Protein AF-A0A4S2DES3-F1 (afdb_monomer_lite)

Organism: NCBI:txid84031

Foldseek 3Di:
DALVVLVVLLVVLVVLLVVLVVLLVVLVVVLVVLVVVLVVLVVVLVVLVVVLVVLVVVLVVLVVVPPPDPVSVVVSVVSCCVSVHPVSVVVSVVSVVVSVVSVVVSVVSVVVSVVSVVSSVVSVVSSVVSVVVSVVNVD

pLDDT: mean 94.57, std 7.26, range [54.56, 98.75]

Radius of gyration: 30.29 Å; chains: 1; bounding box: 64×18×89 Å

Secondary structure (DSSP, 8-state):
--HHHHHHHHHHHHHHHHHHHHHHHHHHHHHHHHHHHHHHHHHHHHHHHHHHHHHHHHHHHHHHTT---HHHHHHHHHHHHHHHSHHHHHHHHHHHHHHHHHHHHHHHHHHHHHHHHHHHHHHHHHHHHHHHHHHHH--

Structure (mmCIF, N/CA/C/O backbone):
data_AF-A0A4S2DES3-F1
#
_entry.id   AF-A0A4S2DES3-F1
#
loop_
_atom_site.group_PDB
_atom_site.id
_atom_site.type_symbol
_atom_site.label_atom_id
_atom_site.label_alt_id
_atom_site.label_comp_id
_atom_site.label_asym_id
_atom_site.label_entity_id
_atom_site.label_seq_id
_atom_site.pdbx_PDB_ins_code
_atom_site.Cartn_x
_atom_site.Cartn_y
_atom_site.Cartn_z
_atom_site.occupancy
_atom_site.B_iso_or_equiv
_atom_site.auth_seq_id
_atom_site.auth_comp_id
_atom_site.auth_asym_id
_atom_site.auth_atom_id
_atom_site.pdbx_PDB_model_num
ATOM 1 N N . MET A 1 1 ? 28.820 5.585 -38.420 1.00 79.56 1 MET A N 1
ATOM 2 C CA . MET A 1 1 ? 28.583 4.795 -37.200 1.00 79.56 1 MET A CA 1
ATOM 3 C C . MET A 1 1 ? 28.914 3.355 -37.527 1.00 79.56 1 MET A C 1
ATOM 5 O O . MET A 1 1 ? 28.422 2.859 -38.530 1.00 79.56 1 MET A O 1
ATOM 9 N N . THR A 1 2 ? 29.802 2.736 -36.764 1.00 90.94 2 THR A N 1
ATOM 10 C CA . THR A 1 2 ? 30.348 1.399 -37.026 1.00 90.94 2 THR A CA 1
ATOM 11 C C . THR A 1 2 ? 29.481 0.309 -36.393 1.00 90.94 2 THR A C 1
ATOM 13 O O . THR A 1 2 ? 28.777 0.561 -35.411 1.00 90.94 2 THR A O 1
ATOM 16 N N . SER A 1 3 ? 29.577 -0.933 -36.879 1.00 92.00 3 SER A N 1
ATOM 17 C CA . SER A 1 3 ? 28.911 -2.083 -36.246 1.00 92.00 3 SER A CA 1
ATOM 18 C C . SER A 1 3 ? 29.305 -2.252 -34.773 1.00 92.00 3 SER A C 1
ATOM 20 O O . SER A 1 3 ? 28.485 -2.672 -33.957 1.00 92.00 3 SER A O 1
ATOM 22 N N . ALA A 1 4 ? 30.533 -1.874 -34.396 1.00 94.06 4 ALA A N 1
ATOM 23 C CA . ALA A 1 4 ? 30.980 -1.873 -33.003 1.00 94.06 4 ALA A CA 1
ATOM 24 C C . ALA A 1 4 ? 30.201 -0.855 -32.148 1.00 94.06 4 ALA A C 1
ATOM 26 O O . ALA A 1 4 ? 29.668 -1.219 -31.101 1.00 94.06 4 ALA A O 1
ATOM 27 N N . GLU A 1 5 ? 30.054 0.387 -32.621 1.00 94.12 5 GLU A N 1
ATOM 28 C CA . GLU A 1 5 ? 29.271 1.427 -31.933 1.00 94.12 5 GLU A CA 1
ATOM 29 C C . GLU A 1 5 ? 27.789 1.039 -31.797 1.00 94.12 5 GLU A C 1
ATOM 31 O O . GLU A 1 5 ? 27.161 1.308 -30.770 1.00 94.12 5 GLU A O 1
ATOM 36 N N . ILE A 1 6 ? 27.216 0.371 -32.806 1.00 95.62 6 ILE A N 1
ATOM 37 C CA . ILE A 1 6 ? 25.828 -0.112 -32.759 1.00 95.62 6 ILE A CA 1
ATOM 38 C C . ILE A 1 6 ? 25.673 -1.224 -31.710 1.00 95.62 6 ILE A C 1
ATOM 40 O O . ILE A 1 6 ? 24.732 -1.187 -30.913 1.00 95.62 6 ILE A O 1
ATOM 44 N N . ARG A 1 7 ? 26.600 -2.191 -31.661 1.00 96.38 7 ARG A N 1
ATOM 45 C CA . ARG A 1 7 ? 26.589 -3.275 -30.660 1.00 96.38 7 ARG A CA 1
ATOM 46 C C . ARG A 1 7 ? 26.735 -2.737 -29.234 1.00 96.38 7 ARG A C 1
ATOM 48 O O . ARG A 1 7 ? 26.030 -3.207 -28.344 1.00 96.38 7 ARG A O 1
ATOM 55 N N . GLU A 1 8 ? 27.565 -1.718 -29.022 1.00 97.38 8 GLU A N 1
ATOM 56 C CA . GLU A 1 8 ? 27.668 -1.041 -27.721 1.00 97.38 8 GLU A CA 1
ATOM 57 C C . GLU A 1 8 ? 26.364 -0.331 -27.328 1.00 97.38 8 GLU A C 1
ATOM 59 O O . GLU A 1 8 ? 25.897 -0.462 -26.195 1.00 97.38 8 GLU A O 1
ATOM 64 N N . ASN A 1 9 ? 25.697 0.338 -28.274 1.00 97.56 9 ASN A N 1
ATOM 65 C CA . A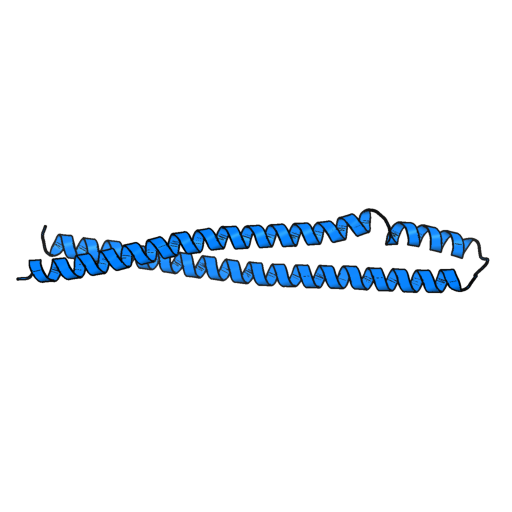SN A 1 9 ? 24.380 0.925 -28.024 1.00 97.56 9 ASN A CA 1
ATOM 66 C C . ASN A 1 9 ? 23.329 -0.132 -27.647 1.00 97.56 9 ASN A C 1
ATOM 68 O O . ASN A 1 9 ? 22.514 0.115 -26.755 1.00 97.56 9 ASN A O 1
ATOM 72 N N . ILE A 1 10 ? 23.334 -1.305 -28.287 1.00 98.00 10 ILE A N 1
ATOM 73 C CA . ILE A 1 10 ? 22.438 -2.415 -27.922 1.00 98.00 10 ILE A CA 1
ATOM 74 C C . ILE A 1 10 ? 22.696 -2.839 -26.472 1.00 98.00 10 ILE A C 1
ATOM 76 O O . ILE A 1 10 ? 21.773 -2.771 -25.658 1.00 98.00 10 ILE A O 1
ATOM 80 N N . ARG A 1 11 ? 23.951 -3.156 -26.125 1.00 98.31 11 ARG A N 1
ATOM 81 C CA . ARG A 1 11 ? 24.351 -3.574 -24.767 1.00 98.31 11 ARG A CA 1
ATOM 82 C C . ARG A 1 11 ? 23.957 -2.555 -23.703 1.00 98.31 11 ARG A C 1
ATOM 84 O O . ARG A 1 11 ? 23.419 -2.913 -22.658 1.00 98.31 11 ARG A O 1
ATOM 91 N N . TYR A 1 12 ? 24.185 -1.271 -23.970 1.00 98.38 12 TYR A N 1
ATOM 92 C CA . TYR A 1 12 ? 23.792 -0.195 -23.063 1.00 98.38 12 TYR A CA 1
ATOM 93 C C . TYR A 1 12 ? 22.282 -0.207 -22.774 1.00 98.38 12 TYR A C 1
ATOM 95 O O . TYR A 1 12 ? 21.865 -0.149 -21.615 1.00 98.38 12 TYR A O 1
ATOM 103 N N . ASN A 1 13 ? 21.450 -0.325 -23.815 1.00 98.56 13 ASN A N 1
ATOM 104 C CA . ASN A 1 13 ? 19.998 -0.354 -23.642 1.00 98.56 13 ASN A CA 1
ATOM 105 C C . ASN A 1 13 ? 19.518 -1.655 -22.977 1.00 98.56 13 ASN A C 1
ATOM 107 O O . ASN A 1 13 ? 18.579 -1.605 -22.184 1.00 98.56 13 ASN A O 1
ATOM 111 N N . GLU A 1 14 ? 20.163 -2.795 -23.238 1.00 98.50 14 GLU A N 1
ATOM 112 C CA . GLU A 1 14 ? 19.881 -4.071 -22.563 1.00 98.50 14 GLU A CA 1
ATOM 113 C C . GLU A 1 14 ? 20.162 -3.992 -21.056 1.00 98.50 14 GLU A C 1
ATOM 115 O O . GLU A 1 14 ? 19.326 -4.401 -20.246 1.00 98.50 14 GLU A O 1
ATOM 120 N N . ASN A 1 15 ? 21.284 -3.380 -20.667 1.00 98.44 15 ASN A N 1
ATOM 121 C CA . ASN A 1 15 ? 21.637 -3.169 -19.262 1.00 98.44 15 ASN A CA 1
ATOM 122 C C . ASN A 1 15 ? 20.609 -2.285 -18.537 1.00 98.44 15 ASN A C 1
ATOM 124 O O . ASN A 1 15 ? 20.167 -2.612 -17.430 1.00 98.44 15 ASN A O 1
ATOM 128 N N . LEU A 1 16 ? 20.181 -1.183 -19.164 1.00 98.44 16 LEU A N 1
ATOM 129 C CA . LEU A 1 16 ? 19.134 -0.319 -18.608 1.00 98.44 16 LEU A CA 1
ATOM 130 C C . LEU A 1 16 ? 17.785 -1.034 -18.518 1.00 98.44 16 LEU A C 1
ATOM 132 O O . LEU A 1 16 ? 17.108 -0.945 -17.493 1.00 98.44 16 LEU A O 1
ATOM 136 N N . LEU A 1 17 ? 17.411 -1.781 -19.559 1.00 98.25 17 LEU A N 1
ATOM 137 C CA . LEU A 1 17 ? 16.187 -2.574 -19.585 1.00 98.25 17 LEU A CA 1
ATOM 138 C C . LEU A 1 17 ? 16.150 -3.572 -18.423 1.00 98.25 17 LEU A C 1
ATOM 140 O O . LEU A 1 17 ? 15.146 -3.644 -17.710 1.00 98.25 17 LEU A O 1
ATOM 144 N N . TYR A 1 18 ? 17.245 -4.302 -18.204 1.00 98.50 18 TYR A N 1
ATOM 145 C CA . TYR A 1 18 ? 17.376 -5.247 -17.098 1.00 98.50 18 TYR A CA 1
ATOM 146 C C . TYR A 1 18 ? 17.237 -4.555 -15.735 1.00 98.50 18 TYR A C 1
ATOM 148 O O . TYR A 1 18 ? 16.457 -4.995 -14.885 1.00 98.50 18 TYR A O 1
ATOM 156 N N . SER A 1 19 ? 17.936 -3.433 -15.544 1.00 98.44 19 SER A N 1
ATOM 157 C CA . SER A 1 19 ? 17.868 -2.639 -14.313 1.00 98.44 19 SER A CA 1
ATOM 158 C C . SER A 1 19 ? 16.441 -2.160 -14.015 1.00 98.44 19 SER A C 1
ATOM 160 O O . SER A 1 19 ? 15.916 -2.387 -12.923 1.00 98.44 19 SER A O 1
ATOM 162 N N . TYR A 1 20 ? 15.750 -1.58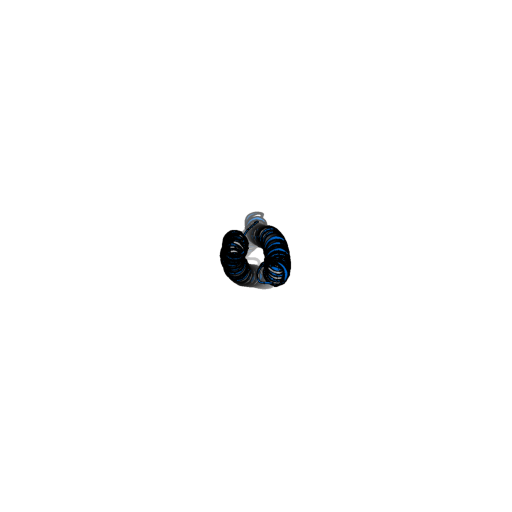4 -15.001 1.00 98.56 20 TYR A N 1
ATOM 163 C CA . TYR A 1 20 ? 14.386 -1.086 -14.811 1.00 98.56 20 TYR A CA 1
ATOM 164 C C . TYR A 1 20 ? 13.368 -2.201 -14.580 1.00 98.56 20 TYR A C 1
ATOM 166 O O . TYR A 1 20 ? 12.482 -2.048 -13.739 1.00 98.56 20 TYR A O 1
ATOM 174 N N . GLN A 1 21 ? 13.513 -3.349 -15.244 1.00 98.38 21 GLN A N 1
ATOM 175 C CA . GLN A 1 21 ? 12.680 -4.519 -14.957 1.00 98.38 21 GLN A CA 1
ATOM 176 C C . GLN A 1 21 ? 12.866 -5.015 -13.517 1.00 98.38 21 GLN A C 1
ATOM 178 O O . GLN A 1 21 ? 11.887 -5.388 -12.868 1.00 98.38 21 GLN A O 1
ATOM 183 N N . ASN A 1 22 ? 14.092 -4.985 -12.986 1.00 98.56 22 ASN A N 1
ATOM 184 C CA . ASN A 1 22 ? 14.344 -5.317 -11.584 1.00 98.56 22 ASN A CA 1
ATOM 185 C C . ASN A 1 22 ? 13.675 -4.325 -10.629 1.00 98.56 22 ASN A C 1
ATOM 187 O O . ASN A 1 22 ? 13.005 -4.759 -9.689 1.00 98.56 22 ASN A O 1
ATOM 191 N N . SER A 1 23 ? 13.765 -3.022 -10.903 1.00 98.50 23 SER A N 1
ATOM 192 C CA . SER A 1 23 ? 13.062 -1.998 -10.120 1.00 98.50 23 SER A CA 1
ATOM 193 C C . SER A 1 23 ? 11.549 -2.229 -10.111 1.00 98.50 23 SER A C 1
ATOM 195 O O . SER A 1 23 ? 10.936 -2.222 -9.045 1.00 98.50 23 SER A O 1
ATOM 197 N N . VAL A 1 24 ? 10.939 -2.530 -11.264 1.00 98.62 24 VAL A N 1
ATOM 198 C CA . VAL A 1 24 ? 9.502 -2.855 -11.354 1.00 98.62 24 VAL A CA 1
ATOM 199 C C . VAL A 1 24 ? 9.145 -4.055 -10.471 1.00 98.62 24 VAL A C 1
ATOM 201 O O . VAL A 1 24 ? 8.177 -3.994 -9.711 1.00 98.62 24 VAL A O 1
ATOM 204 N N . ARG A 1 25 ? 9.938 -5.136 -10.506 1.00 98.62 25 ARG A N 1
ATOM 205 C CA . ARG A 1 25 ? 9.715 -6.323 -9.656 1.00 98.62 25 ARG A CA 1
ATOM 206 C C . ARG A 1 25 ? 9.768 -5.976 -8.165 1.00 98.62 25 ARG A C 1
ATOM 208 O O . ARG A 1 25 ? 8.894 -6.396 -7.405 1.00 98.62 25 ARG A O 1
ATOM 215 N N . GLN A 1 26 ? 10.760 -5.193 -7.744 1.00 98.69 26 GLN A N 1
ATOM 216 C CA . GLN A 1 26 ? 10.920 -4.780 -6.346 1.00 98.69 26 GLN A CA 1
ATOM 217 C C . GLN A 1 26 ? 9.769 -3.882 -5.872 1.00 98.69 26 GLN A C 1
ATOM 219 O O . GLN A 1 26 ? 9.212 -4.103 -4.793 1.00 98.69 26 GLN A O 1
ATOM 224 N N . LEU A 1 27 ? 9.370 -2.903 -6.687 1.00 98.75 27 LEU A N 1
ATOM 225 C CA . LEU A 1 27 ? 8.254 -2.009 -6.380 1.00 98.75 27 LEU A CA 1
ATOM 226 C C . LEU A 1 27 ? 6.930 -2.779 -6.281 1.00 98.75 27 LEU A C 1
ATOM 228 O O . LEU A 1 27 ? 6.172 -2.567 -5.334 1.00 98.75 27 LEU A O 1
ATOM 232 N N . ASN A 1 28 ? 6.692 -3.744 -7.173 1.00 98.56 28 ASN A N 1
ATOM 233 C CA . ASN A 1 28 ? 5.519 -4.619 -7.104 1.00 98.56 28 ASN A CA 1
ATOM 234 C C . ASN A 1 28 ? 5.500 -5.472 -5.825 1.00 98.56 28 ASN A C 1
ATOM 236 O O . ASN A 1 28 ? 4.459 -5.577 -5.175 1.00 98.56 28 ASN A O 1
ATOM 240 N N . SER A 1 29 ? 6.645 -6.015 -5.396 1.00 98.75 29 SER A N 1
ATOM 241 C CA . SER A 1 29 ? 6.749 -6.707 -4.100 1.00 98.75 29 SER A CA 1
ATOM 242 C C . SER A 1 29 ? 6.396 -5.778 -2.930 1.00 98.75 29 SER A C 1
ATOM 244 O O . SER A 1 29 ? 5.660 -6.157 -2.014 1.00 98.75 29 SER A O 1
ATOM 246 N N . LYS A 1 30 ? 6.842 -4.518 -2.976 1.00 98.69 30 LYS A N 1
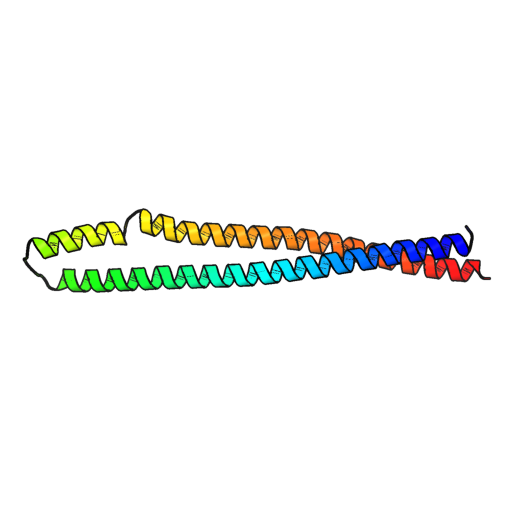ATOM 247 C CA . LYS A 1 30 ? 6.506 -3.516 -1.956 1.00 98.69 30 LYS A CA 1
ATOM 248 C C . LYS A 1 30 ? 5.012 -3.179 -1.941 1.00 98.69 30 LYS A C 1
ATOM 250 O O . LYS A 1 30 ? 4.432 -3.070 -0.860 1.00 98.69 30 LYS A O 1
ATOM 255 N N . ILE A 1 31 ? 4.371 -3.072 -3.109 1.00 98.69 31 ILE A N 1
ATOM 256 C CA . ILE A 1 31 ? 2.910 -2.915 -3.218 1.00 98.69 31 ILE A CA 1
ATOM 257 C C . ILE A 1 31 ? 2.197 -4.090 -2.540 1.00 98.69 31 ILE A C 1
ATOM 259 O O . ILE A 1 31 ? 1.308 -3.864 -1.720 1.00 98.69 31 ILE A O 1
ATOM 263 N N . GLN A 1 32 ? 2.615 -5.330 -2.805 1.00 98.69 32 GLN A N 1
ATOM 264 C CA . GLN A 1 32 ? 2.011 -6.517 -2.188 1.00 98.69 32 GLN A CA 1
ATOM 265 C C . GLN A 1 32 ? 2.139 -6.508 -0.657 1.00 98.69 32 GLN A C 1
ATOM 267 O O . GLN A 1 32 ? 1.185 -6.823 0.056 1.00 98.69 32 GLN A O 1
ATOM 272 N N . GLN A 1 33 ? 3.297 -6.109 -0.125 1.00 98.75 33 GLN A N 1
ATOM 273 C CA . GLN A 1 33 ? 3.498 -5.978 1.322 1.00 98.75 33 GLN A CA 1
ATOM 274 C C . GLN A 1 33 ? 2.565 -4.923 1.935 1.00 98.75 33 GLN A C 1
ATOM 276 O O . GLN A 1 33 ? 1.946 -5.171 2.973 1.00 98.75 33 GLN A O 1
ATOM 281 N N . LEU A 1 34 ? 2.398 -3.778 1.269 1.00 98.75 34 LEU A N 1
ATOM 282 C CA . LEU A 1 34 ? 1.478 -2.726 1.708 1.00 98.75 34 LEU A CA 1
ATOM 283 C C . LEU A 1 34 ? 0.011 -3.168 1.634 1.00 98.75 34 LEU A C 1
ATOM 285 O O . LEU A 1 34 ? -0.760 -2.869 2.543 1.00 98.75 34 LEU A O 1
ATOM 289 N N . GLN A 1 35 ? -0.384 -3.934 0.616 1.00 98.50 35 GLN A N 1
ATOM 290 C CA . GLN A 1 35 ? -1.734 -4.503 0.518 1.00 98.50 35 GLN A CA 1
ATOM 291 C C . GLN A 1 35 ? -2.030 -5.479 1.667 1.00 98.50 35 GLN A C 1
ATOM 293 O O . GLN A 1 35 ? -3.124 -5.454 2.244 1.00 98.50 35 GLN A O 1
ATOM 298 N N . ARG A 1 36 ? -1.045 -6.298 2.063 1.00 98.75 36 ARG A N 1
ATOM 299 C CA . ARG A 1 36 ? -1.151 -7.167 3.248 1.00 98.75 36 ARG A CA 1
ATOM 300 C C . ARG A 1 36 ? -1.293 -6.345 4.529 1.00 98.75 36 ARG A C 1
ATOM 302 O O . ARG A 1 36 ? -2.149 -6.657 5.353 1.00 98.75 36 ARG A O 1
ATOM 309 N N . LEU A 1 37 ? -0.497 -5.285 4.690 1.00 98.56 37 LEU A N 1
ATOM 310 C CA . LEU A 1 37 ? -0.602 -4.380 5.838 1.00 98.56 37 LEU A CA 1
ATOM 311 C C . LEU A 1 37 ? -1.980 -3.708 5.907 1.00 98.56 37 LEU A C 1
ATOM 313 O O . LEU A 1 37 ? -2.606 -3.717 6.963 1.00 98.56 37 LEU A O 1
ATOM 317 N N . ARG A 1 38 ? -2.490 -3.199 4.780 1.00 98.31 38 ARG A N 1
ATOM 318 C CA . ARG A 1 38 ? -3.838 -2.621 4.693 1.00 98.31 38 ARG A CA 1
ATOM 319 C C . ARG A 1 38 ? -4.905 -3.609 5.160 1.00 98.31 38 ARG A C 1
ATOM 321 O O . ARG A 1 38 ? -5.751 -3.250 5.968 1.00 98.31 38 ARG A O 1
ATOM 328 N N . SER A 1 39 ? -4.821 -4.858 4.707 1.00 98.56 39 SER A N 1
ATOM 329 C CA . SER A 1 39 ? -5.770 -5.912 5.091 1.00 98.56 39 SER A CA 1
ATOM 330 C C . SER A 1 39 ? -5.728 -6.193 6.600 1.00 98.56 39 SER A C 1
ATOM 332 O O . SER A 1 39 ? -6.769 -6.336 7.240 1.00 98.56 39 SER A O 1
ATOM 334 N N . LYS A 1 40 ? -4.530 -6.195 7.205 1.00 98.69 40 LYS A N 1
ATOM 335 C CA . LYS A 1 40 ? -4.372 -6.309 8.666 1.00 98.69 40 LYS A CA 1
ATOM 336 C C . LYS A 1 40 ? -5.008 -5.130 9.407 1.00 98.69 40 LYS A C 1
ATOM 338 O O . LYS A 1 40 ? -5.683 -5.351 10.409 1.00 98.69 40 LYS A O 1
ATOM 343 N N . LEU A 1 41 ? -4.838 -3.901 8.914 1.00 98.50 41 LEU A N 1
ATOM 344 C CA . LEU A 1 41 ? -5.454 -2.707 9.504 1.00 98.50 41 LEU A CA 1
ATOM 345 C C . LEU A 1 41 ? -6.987 -2.732 9.402 1.00 98.50 41 LEU A C 1
ATOM 347 O O . LEU A 1 41 ? -7.658 -2.360 10.360 1.00 98.50 41 LEU A O 1
ATOM 351 N N . GLN A 1 42 ? -7.540 -3.211 8.285 1.00 98.31 42 GLN A N 1
ATOM 352 C CA . GLN A 1 42 ? -8.988 -3.386 8.114 1.00 98.31 42 GLN A CA 1
ATOM 353 C C . GLN A 1 42 ? -9.547 -4.423 9.094 1.00 98.31 42 GLN A C 1
ATOM 355 O O . GLN A 1 42 ? -10.542 -4.168 9.773 1.00 98.31 42 GLN A O 1
ATOM 360 N N . SER A 1 43 ? -8.863 -5.563 9.242 1.00 98.50 43 SER A N 1
ATOM 361 C CA . SER A 1 43 ? -9.227 -6.573 10.242 1.00 98.50 43 SER A CA 1
ATOM 362 C C . SER A 1 43 ? -9.163 -6.010 11.662 1.00 98.50 43 SER A C 1
ATOM 364 O O . SER A 1 43 ? -10.074 -6.241 12.456 1.00 98.50 43 SER A O 1
ATOM 366 N N . LEU A 1 44 ? -8.105 -5.265 11.996 1.00 98.44 44 LEU A N 1
ATOM 367 C CA . LEU A 1 44 ? -7.955 -4.639 13.308 1.00 98.44 44 LEU A CA 1
ATOM 368 C C . LEU A 1 44 ? -9.105 -3.666 13.593 1.00 98.44 44 LEU A C 1
ATOM 370 O O . LEU A 1 44 ? -9.682 -3.709 14.677 1.00 98.44 44 LEU A O 1
ATOM 374 N N . GLN A 1 45 ? -9.468 -2.831 12.618 1.00 98.00 45 GLN A N 1
ATOM 375 C CA . GLN A 1 45 ? -10.574 -1.885 12.748 1.00 98.00 45 GLN A CA 1
ATOM 376 C C . GLN A 1 45 ? -11.906 -2.595 13.003 1.00 98.00 45 GLN A C 1
ATOM 378 O O . GLN A 1 45 ? -12.621 -2.238 13.941 1.00 98.00 45 GLN A O 1
ATOM 383 N N . GLY A 1 46 ? -12.211 -3.637 12.224 1.00 98.12 46 GLY A N 1
ATOM 384 C CA . GLY A 1 46 ? -13.429 -4.428 12.399 1.00 98.12 46 GLY A CA 1
ATOM 385 C C . GLY A 1 46 ? -13.484 -5.123 13.763 1.00 98.12 46 GLY A C 1
ATOM 386 O O . GLY A 1 46 ? -14.505 -5.075 14.447 1.00 98.12 46 GLY A O 1
ATOM 387 N N . GLN A 1 47 ? -12.370 -5.707 14.217 1.00 98.25 47 GLN A N 1
ATOM 388 C CA . GLN A 1 47 ? -12.280 -6.314 15.550 1.00 98.25 47 GLN A CA 1
ATOM 389 C C . GLN A 1 47 ? -12.449 -5.278 16.667 1.00 98.25 47 GLN A C 1
ATOM 391 O O . GLN A 1 47 ? -13.135 -5.544 17.657 1.00 98.25 47 GLN A O 1
ATOM 396 N N . PHE A 1 48 ? -11.842 -4.100 16.518 1.00 96.88 48 PHE A N 1
ATOM 397 C CA . PHE A 1 48 ? -11.959 -3.006 17.477 1.00 96.88 48 PHE A CA 1
ATOM 398 C C . PHE A 1 48 ? -13.412 -2.529 17.603 1.00 96.88 48 PHE A C 1
ATOM 400 O O . PHE A 1 48 ? -13.949 -2.471 18.712 1.00 96.88 48 PHE A O 1
ATOM 407 N N . GLN A 1 49 ? -14.084 -2.301 16.471 1.00 97.25 49 GLN A N 1
ATOM 408 C CA . GLN A 1 49 ? -15.506 -1.966 16.425 1.00 97.25 49 GLN A CA 1
ATOM 409 C C . GLN A 1 49 ? -16.370 -3.073 17.046 1.00 97.25 49 GLN A C 1
ATOM 411 O O . GLN A 1 49 ? -17.216 -2.790 17.892 1.00 97.25 49 GLN A O 1
ATOM 416 N N . GLY A 1 50 ? -16.145 -4.339 16.682 1.00 97.94 50 GLY A N 1
ATOM 417 C CA . GLY A 1 50 ? -16.926 -5.472 17.190 1.00 97.94 50 GLY A CA 1
ATOM 418 C C . GLY A 1 50 ? -16.821 -5.638 18.710 1.00 97.94 50 GLY A C 1
ATOM 419 O O . GLY A 1 50 ? -17.829 -5.839 19.398 1.00 97.94 50 GLY A O 1
ATOM 420 N N . ARG A 1 51 ? -15.614 -5.468 19.266 1.00 96.50 51 ARG A N 1
ATOM 421 C CA . ARG A 1 51 ? -15.398 -5.437 20.721 1.00 96.50 51 ARG A CA 1
ATOM 422 C C . ARG A 1 51 ? -16.160 -4.283 21.366 1.00 96.50 51 ARG A C 1
ATOM 424 O O . ARG A 1 51 ? -16.804 -4.490 22.395 1.00 96.50 51 ARG A O 1
ATOM 431 N N . GLN A 1 52 ? -16.132 -3.097 20.762 1.00 96.44 52 GLN A N 1
ATOM 432 C CA . GLN A 1 52 ? -16.854 -1.944 21.290 1.00 96.44 52 GLN A CA 1
ATOM 433 C C . GLN A 1 52 ? -18.371 -2.162 21.286 1.00 96.44 52 GLN A C 1
ATOM 435 O O . GLN A 1 52 ? -19.015 -1.948 22.313 1.00 96.44 52 GLN A O 1
ATOM 440 N N . SER A 1 53 ? -18.938 -2.656 20.184 1.00 96.56 53 SER A N 1
ATOM 441 C CA . SER A 1 53 ? -20.365 -2.985 20.084 1.00 96.56 53 SER A CA 1
ATOM 442 C C . SER A 1 53 ? -20.789 -4.017 21.129 1.00 96.56 53 SER A C 1
ATOM 444 O O . SER A 1 53 ? -21.805 -3.839 21.799 1.00 96.56 53 SER A O 1
ATOM 446 N N . THR A 1 54 ? -19.967 -5.046 21.352 1.00 97.31 54 THR A N 1
ATOM 447 C CA . THR A 1 54 ? -20.213 -6.056 22.394 1.00 97.31 54 THR A CA 1
ATOM 448 C C . THR A 1 54 ? -20.265 -5.427 23.786 1.00 97.31 54 THR A C 1
ATOM 450 O O . THR A 1 54 ? -21.154 -5.732 24.581 1.00 97.31 54 THR A O 1
ATOM 453 N N . ARG A 1 55 ? -19.329 -4.522 24.097 1.00 95.75 55 ARG A N 1
ATOM 454 C CA . ARG A 1 55 ? -19.302 -3.815 25.386 1.00 95.75 55 ARG A CA 1
ATOM 455 C C . ARG A 1 55 ? -20.517 -2.905 25.560 1.00 95.75 55 ARG A C 1
ATOM 457 O O . ARG A 1 55 ? -21.101 -2.905 26.640 1.00 95.75 55 ARG A O 1
ATOM 464 N N . LYS A 1 56 ? -20.930 -2.190 24.507 1.00 95.56 56 LYS A N 1
ATOM 465 C CA . LYS A 1 56 ? -22.137 -1.347 24.524 1.00 95.56 56 LYS A CA 1
ATOM 466 C C . LYS A 1 56 ? -23.404 -2.170 24.757 1.00 95.56 56 LYS A C 1
ATOM 468 O O . LYS A 1 56 ? -24.212 -1.796 25.597 1.00 95.56 56 LYS A O 1
ATOM 473 N N . SER A 1 57 ? -23.544 -3.316 24.090 1.00 95.69 57 SER A N 1
ATOM 474 C CA . SER A 1 57 ? -24.677 -4.227 24.305 1.00 95.69 57 SER A CA 1
ATOM 475 C C . SER A 1 57 ? -24.724 -4.750 25.746 1.00 95.69 57 SER A C 1
ATOM 477 O O . SER A 1 57 ? -25.758 -4.647 26.404 1.00 95.69 57 SER A O 1
ATOM 479 N N . LYS A 1 58 ? -23.587 -5.213 26.288 1.00 93.75 58 LYS A N 1
ATOM 480 C CA . LYS A 1 58 ? -23.496 -5.646 27.694 1.00 93.75 58 LYS A CA 1
ATOM 481 C C . LYS A 1 58 ? -23.879 -4.530 28.667 1.00 93.75 58 LYS A C 1
ATOM 483 O O . LYS A 1 58 ? -24.626 -4.778 29.609 1.00 93.75 58 LYS A O 1
ATOM 488 N N . LEU A 1 59 ? -23.399 -3.309 28.428 1.00 93.12 59 LEU A N 1
ATOM 489 C CA . LEU A 1 59 ? -23.747 -2.153 29.248 1.00 93.12 59 LEU A CA 1
ATOM 490 C C . LEU A 1 59 ? -25.247 -1.836 29.186 1.00 93.12 59 LEU A C 1
ATOM 492 O O . LEU A 1 59 ? -25.860 -1.611 30.228 1.00 93.12 59 LEU A O 1
ATOM 496 N N . SER A 1 60 ? -25.837 -1.858 27.988 1.00 91.69 60 SER A N 1
ATOM 497 C CA . SER A 1 60 ? -27.274 -1.653 27.796 1.00 91.69 60 SER A CA 1
ATOM 498 C C . SER A 1 60 ? -28.084 -2.671 28.597 1.00 91.69 60 SER A C 1
ATOM 500 O O . SER A 1 60 ? -28.989 -2.281 29.325 1.00 91.69 60 SER A O 1
ATOM 502 N N . ASN A 1 61 ? -27.711 -3.953 28.550 1.00 90.69 61 ASN A N 1
ATOM 503 C CA . ASN A 1 61 ? -28.396 -5.007 29.303 1.00 90.69 61 ASN A CA 1
ATOM 504 C C . ASN A 1 61 ? -28.332 -4.770 30.821 1.00 90.69 61 ASN A C 1
ATOM 506 O O . ASN A 1 61 ? -29.338 -4.905 31.513 1.00 90.69 61 ASN A O 1
ATOM 510 N N . ILE A 1 62 ? -27.169 -4.362 31.344 1.00 87.94 62 ILE A N 1
ATOM 511 C CA . ILE A 1 62 ? -27.015 -4.004 32.765 1.00 87.94 62 ILE A CA 1
ATOM 512 C C . ILE A 1 62 ? -27.900 -2.801 33.120 1.00 87.94 62 ILE A C 1
ATOM 514 O O . ILE A 1 62 ? -28.565 -2.811 34.155 1.00 87.94 62 ILE A O 1
ATOM 518 N N . SER A 1 63 ? -27.939 -1.783 32.256 1.00 86.94 63 SER A N 1
ATOM 519 C CA . SER A 1 63 ? -28.754 -0.582 32.457 1.00 86.94 63 SER A CA 1
ATOM 520 C C . SER A 1 63 ? -30.257 -0.879 32.441 1.00 86.94 63 SER A C 1
ATOM 522 O O . SER A 1 63 ? -31.007 -0.272 33.206 1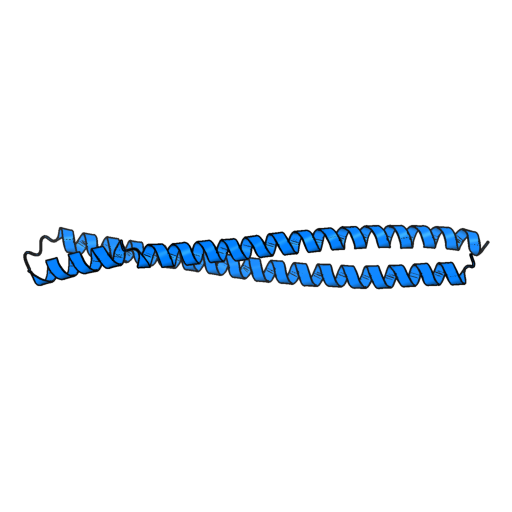.00 86.94 63 SER A O 1
ATOM 524 N N . SER A 1 64 ? -30.704 -1.816 31.604 1.00 85.75 64 SER A N 1
ATOM 525 C CA . SER A 1 64 ? -32.115 -2.201 31.483 1.00 85.75 64 SER A CA 1
ATOM 526 C C . SER A 1 64 ? -32.633 -2.993 32.685 1.00 85.75 64 SER A C 1
ATOM 528 O O . SER A 1 64 ? -33.822 -2.915 32.988 1.00 85.75 64 SER A O 1
ATOM 530 N N . ASN A 1 65 ? -31.764 -3.685 33.429 1.00 81.19 65 ASN A N 1
ATOM 531 C CA . ASN A 1 65 ? -32.150 -4.525 34.571 1.00 81.19 65 ASN A CA 1
ATOM 532 C C . ASN A 1 65 ? -32.576 -3.743 35.838 1.00 81.19 65 ASN A C 1
ATOM 534 O O . ASN A 1 65 ? -32.715 -4.340 36.901 1.00 81.19 65 ASN A O 1
ATOM 538 N N . LYS A 1 66 ? -32.794 -2.418 35.748 1.00 65.19 66 LYS A N 1
ATOM 539 C CA . LYS A 1 66 ? -33.333 -1.536 36.812 1.00 65.19 66 LYS A CA 1
ATOM 540 C C . LYS A 1 66 ? -32.716 -1.750 38.208 1.00 65.19 66 LYS A C 1
ATOM 542 O O . LYS A 1 66 ? -33.392 -1.601 39.225 1.00 65.19 66 LYS A O 1
ATOM 547 N N . LEU A 1 67 ? -31.418 -2.051 38.284 1.00 67.31 67 LEU A N 1
ATOM 548 C CA . LEU A 1 67 ? -30.713 -2.181 39.561 1.00 67.31 67 LEU A CA 1
ATOM 549 C C . LEU A 1 67 ? -30.654 -0.810 40.254 1.00 67.31 67 LEU A C 1
ATOM 551 O O . LEU A 1 67 ? -29.861 0.055 39.877 1.00 67.31 67 LEU A O 1
ATOM 555 N N . ASN A 1 68 ? -31.481 -0.590 41.282 1.00 68.81 68 ASN A N 1
ATOM 556 C CA . ASN A 1 68 ? -31.481 0.650 42.068 1.00 68.81 68 ASN A CA 1
ATOM 557 C C . ASN A 1 68 ? -30.338 0.673 43.100 1.00 68.81 68 ASN A C 1
ATOM 559 O O . ASN A 1 68 ? -30.544 0.897 44.288 1.00 68.81 68 ASN A O 1
ATOM 563 N N . ILE A 1 69 ? -29.116 0.416 42.635 1.00 82.81 69 ILE A N 1
ATOM 564 C CA . ILE A 1 69 ? -27.906 0.375 43.455 1.00 82.81 69 ILE A CA 1
ATOM 565 C C . ILE A 1 69 ? -27.015 1.535 43.010 1.00 82.81 69 ILE A C 1
ATOM 567 O O . ILE A 1 69 ? -26.663 1.636 41.834 1.00 82.81 69 ILE A O 1
ATOM 571 N N . LYS A 1 70 ? -26.629 2.415 43.945 1.00 85.31 70 LYS A N 1
ATOM 572 C CA . LYS A 1 70 ? -25.775 3.591 43.672 1.00 85.31 70 LYS A CA 1
ATOM 573 C C . LYS A 1 70 ? -24.521 3.214 42.873 1.00 85.31 70 LYS A C 1
ATOM 575 O O . LYS A 1 70 ? -24.188 3.882 41.900 1.00 85.31 70 LYS A O 1
ATOM 580 N N . MET A 1 71 ? -23.893 2.093 43.229 1.00 84.88 71 MET A N 1
ATOM 581 C CA . MET A 1 71 ? -22.700 1.581 42.554 1.00 84.88 71 MET A CA 1
ATOM 582 C C . MET A 1 71 ? -22.950 1.190 41.089 1.00 84.88 71 MET A C 1
ATOM 584 O O . MET A 1 71 ? -22.120 1.487 40.232 1.00 84.88 71 MET A O 1
ATOM 588 N N . ALA A 1 72 ? -24.113 0.607 40.772 1.00 86.31 72 ALA A N 1
ATOM 589 C CA . ALA A 1 72 ? -24.484 0.277 39.396 1.00 86.31 72 ALA A CA 1
ATOM 590 C C . ALA A 1 72 ? -24.666 1.543 38.543 1.00 86.31 72 ALA A C 1
ATOM 592 O O . ALA A 1 72 ? -24.183 1.593 37.414 1.00 86.31 72 ALA A O 1
ATOM 593 N N . LYS A 1 73 ? -25.282 2.599 39.095 1.00 87.69 73 LYS A N 1
ATOM 594 C CA . LYS A 1 73 ? -25.443 3.891 38.400 1.00 87.69 73 LYS A CA 1
ATOM 595 C C . LYS A 1 73 ? -24.093 4.549 38.089 1.00 87.69 73 LYS A C 1
ATOM 597 O O . LYS A 1 73 ? -23.874 4.970 36.955 1.00 87.69 73 LYS A O 1
ATOM 602 N N . THR A 1 74 ? -23.171 4.587 39.058 1.00 90.81 74 THR A N 1
ATOM 603 C CA . THR A 1 74 ? -21.810 5.119 38.849 1.00 90.81 74 THR A CA 1
ATOM 604 C C . THR A 1 74 ? -21.052 4.319 37.791 1.00 90.81 74 THR A C 1
ATOM 606 O O . THR A 1 74 ? -20.459 4.908 36.888 1.00 90.81 74 THR A O 1
ATOM 609 N N . TYR A 1 75 ? -21.122 2.986 37.855 1.00 90.38 75 TYR A N 1
ATOM 610 C CA . TYR A 1 75 ? -20.520 2.110 36.852 1.00 90.38 75 TYR A CA 1
ATOM 611 C C . TYR A 1 75 ? -21.082 2.374 35.449 1.00 90.38 75 TYR A C 1
ATOM 613 O O . TYR A 1 75 ? -20.310 2.546 34.505 1.00 90.38 75 TYR A O 1
ATOM 621 N N . ILE A 1 76 ? -22.412 2.451 35.310 1.00 90.94 76 ILE A N 1
ATOM 622 C CA . ILE A 1 76 ? -23.062 2.674 34.015 1.00 90.94 76 ILE A CA 1
ATOM 623 C C . ILE A 1 76 ? -22.639 4.014 33.416 1.00 90.94 76 ILE A C 1
ATOM 625 O O . ILE A 1 76 ? -22.291 4.071 32.239 1.00 90.94 76 ILE A O 1
ATOM 629 N N . SER A 1 77 ? -22.623 5.076 34.224 1.00 91.38 77 SER A N 1
ATOM 630 C CA . SER A 1 77 ? -22.192 6.402 33.781 1.00 91.38 77 SER A CA 1
ATOM 631 C C . SER A 1 77 ? -20.736 6.397 33.316 1.00 91.38 77 SER A C 1
ATOM 633 O O . SER A 1 77 ? -20.451 6.846 32.209 1.00 91.38 77 SER A O 1
ATOM 635 N N . GLY A 1 78 ? -19.819 5.852 34.124 1.00 92.50 78 GLY A N 1
ATOM 636 C CA . GLY A 1 78 ? -18.398 5.796 33.774 1.00 92.50 78 GLY A CA 1
ATOM 637 C C . GLY A 1 78 ? -18.142 4.971 32.512 1.00 92.50 78 GLY A C 1
ATOM 638 O O . GLY A 1 78 ? -17.386 5.383 31.633 1.00 92.50 78 GLY A O 1
ATOM 639 N N . MET A 1 79 ? -18.830 3.835 32.372 1.00 92.88 79 MET A N 1
ATOM 640 C CA . MET A 1 79 ? -18.713 3.000 31.181 1.00 92.88 79 MET A CA 1
ATOM 641 C C . MET A 1 79 ? -19.337 3.669 29.951 1.00 92.88 79 MET A C 1
ATOM 643 O O . MET A 1 79 ? -18.776 3.562 28.866 1.00 92.88 79 MET A O 1
ATOM 647 N N . ASN A 1 80 ? -20.446 4.397 30.091 1.00 92.31 80 ASN A N 1
ATOM 648 C CA . ASN A 1 80 ? -21.021 5.168 28.988 1.00 92.31 80 ASN A CA 1
ATOM 649 C C . ASN A 1 80 ? -20.047 6.230 28.474 1.00 92.31 80 ASN A C 1
ATOM 651 O O . ASN A 1 80 ? -19.867 6.323 27.259 1.00 92.31 80 ASN A O 1
ATOM 655 N N . SER A 1 81 ? -19.386 6.971 29.368 1.00 92.69 81 SER A N 1
ATOM 656 C CA . SER A 1 81 ? -18.358 7.944 28.983 1.00 92.69 81 SER A CA 1
ATOM 657 C C . SER A 1 81 ? -17.195 7.268 28.264 1.00 92.69 81 SER A C 1
ATOM 659 O O . SER A 1 81 ? -16.800 7.708 27.195 1.00 92.69 81 SER A O 1
ATOM 661 N N . LEU A 1 82 ? -16.696 6.144 28.781 1.00 91.31 82 LEU A N 1
ATOM 662 C CA . LEU A 1 82 ? -15.578 5.427 28.166 1.00 91.31 82 LEU A CA 1
ATOM 663 C C . LEU A 1 82 ? -15.946 4.793 26.811 1.00 91.31 82 LEU A C 1
ATOM 665 O O . LEU A 1 82 ? -15.121 4.734 25.900 1.00 91.31 82 LEU A O 1
ATOM 669 N N . LEU A 1 83 ? -17.175 4.291 26.656 1.00 92.94 83 LEU A N 1
ATOM 670 C CA . LEU A 1 83 ? -17.604 3.601 25.436 1.00 92.94 83 LEU A CA 1
ATOM 671 C C . LEU A 1 83 ? -18.057 4.541 24.312 1.00 92.94 83 LEU A C 1
ATOM 673 O O . LEU A 1 83 ? -18.085 4.139 23.143 1.00 92.94 83 LEU A O 1
ATOM 677 N N . ASN A 1 84 ? -18.445 5.765 24.655 1.00 90.00 84 ASN A N 1
ATOM 678 C CA . ASN A 1 84 ? -18.897 6.781 23.704 1.00 90.00 84 ASN A CA 1
ATOM 679 C C . ASN A 1 84 ? -17.957 7.995 23.646 1.00 90.00 84 ASN A C 1
ATOM 681 O O . ASN A 1 84 ? -18.246 8.947 22.929 1.00 90.00 84 ASN A O 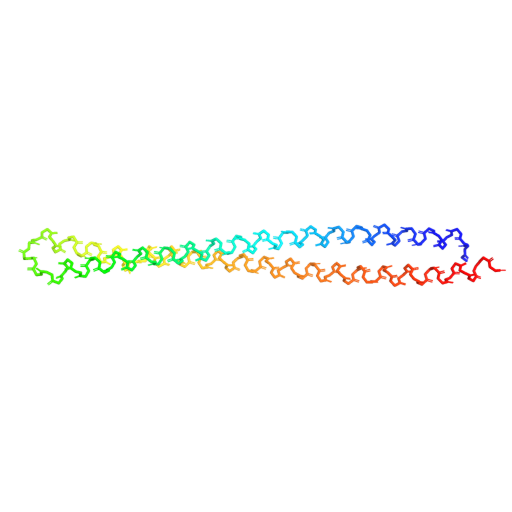1
ATOM 685 N N . GLY A 1 85 ? -16.854 7.953 24.392 1.00 91.88 85 GLY A N 1
ATOM 686 C CA . GLY A 1 85 ? -15.909 9.049 24.537 1.00 91.88 85 GLY A CA 1
ATOM 687 C C . GLY A 1 85 ? -15.012 9.270 23.327 1.00 91.88 85 GLY A C 1
ATOM 688 O O . GLY A 1 85 ? -14.948 8.470 22.382 1.00 91.88 85 GLY A O 1
ATOM 689 N N . SER A 1 86 ? -14.2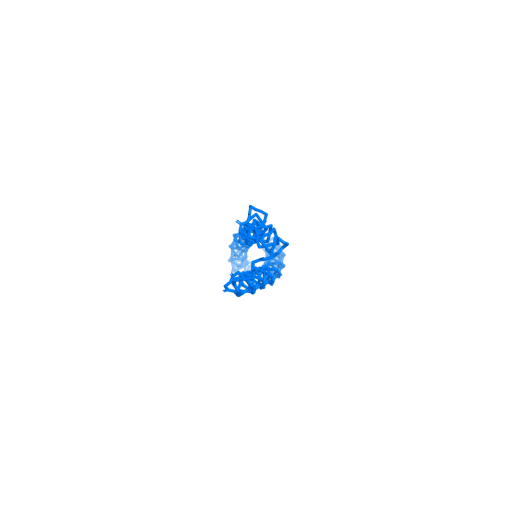85 10.381 23.394 1.00 94.00 86 SER A N 1
ATOM 690 C CA . SER A 1 86 ? -13.355 10.827 22.363 1.00 94.00 86 SER A CA 1
ATOM 691 C C . SER A 1 86 ? -12.189 9.857 22.177 1.00 94.00 86 SER A C 1
ATOM 693 O O . SER A 1 86 ? -11.683 9.754 21.063 1.00 94.00 86 SER A O 1
ATOM 695 N N . GLU A 1 87 ? -11.791 9.090 23.194 1.00 91.62 87 GLU A N 1
ATOM 696 C CA . GLU A 1 87 ? -10.697 8.119 23.100 1.00 91.62 87 GLU A CA 1
ATOM 697 C C . GLU A 1 87 ? -11.026 6.979 22.129 1.00 91.62 87 GLU A C 1
ATOM 699 O O . GLU A 1 87 ? -10.194 6.624 21.292 1.00 91.62 87 GLU A O 1
ATOM 704 N N . TYR A 1 88 ? -12.250 6.433 22.180 1.00 92.50 88 TYR A N 1
ATOM 705 C CA . TYR A 1 88 ? -12.688 5.418 21.215 1.00 92.50 88 TYR A CA 1
ATOM 706 C C . TYR A 1 88 ? -12.695 5.986 19.794 1.00 92.50 88 TYR A C 1
ATOM 708 O O . TYR A 1 88 ? -12.156 5.360 18.878 1.00 92.50 88 TYR A O 1
ATOM 716 N N . ALA A 1 89 ? -13.285 7.173 19.617 1.00 94.56 89 ALA A N 1
ATOM 717 C CA . ALA A 1 89 ? -13.349 7.834 18.318 1.00 94.56 89 ALA A CA 1
ATOM 718 C C . ALA A 1 89 ? -11.941 8.105 17.766 1.00 94.56 89 ALA A C 1
ATOM 720 O O . ALA A 1 89 ? -11.661 7.798 16.611 1.00 94.56 89 ALA A O 1
ATOM 721 N N . SER A 1 90 ? -11.033 8.591 18.611 1.00 96.25 90 SER A N 1
ATOM 722 C CA . SER A 1 90 ? -9.636 8.864 18.264 1.00 96.25 90 SER A CA 1
ATOM 723 C C . SER A 1 90 ? -8.900 7.597 17.841 1.00 96.25 90 SER A C 1
ATOM 725 O O . SER A 1 90 ? -8.244 7.594 16.804 1.00 96.25 90 SER A O 1
ATOM 727 N N . ALA A 1 91 ? -9.050 6.499 18.586 1.00 95.44 91 ALA A N 1
ATOM 728 C CA . ALA A 1 91 ? -8.430 5.223 18.238 1.00 95.44 91 ALA A CA 1
ATOM 729 C C . ALA A 1 91 ? -8.975 4.659 16.915 1.00 95.44 91 ALA A C 1
ATOM 731 O O . ALA A 1 91 ? -8.200 4.258 16.045 1.00 95.44 91 ALA A O 1
ATOM 732 N N . TYR A 1 92 ? -10.299 4.674 16.729 1.00 96.38 92 TYR A N 1
ATOM 733 C CA . TYR A 1 92 ? -10.934 4.217 15.491 1.00 96.38 92 TYR A CA 1
ATOM 734 C C . TYR A 1 92 ? -10.473 5.049 14.285 1.00 96.38 92 TYR A C 1
ATOM 736 O O . TYR A 1 92 ? -10.061 4.493 13.264 1.00 96.38 92 TYR A O 1
ATOM 744 N N . ASN A 1 93 ? -10.476 6.377 14.426 1.00 96.88 93 ASN A N 1
ATOM 745 C CA . ASN A 1 93 ? -10.039 7.306 13.387 1.00 96.88 93 ASN A CA 1
ATOM 746 C C . ASN A 1 93 ? -8.535 7.192 13.111 1.00 96.88 93 ASN A C 1
ATOM 748 O O . ASN A 1 93 ? -8.124 7.289 11.960 1.00 96.88 93 ASN A O 1
ATOM 752 N N . GLY A 1 94 ? -7.710 6.916 14.124 1.00 98.31 94 GLY A N 1
ATOM 753 C CA . GLY A 1 94 ? -6.278 6.667 13.953 1.00 98.31 94 GLY A CA 1
ATOM 754 C C . GLY A 1 94 ? -5.989 5.437 13.085 1.00 98.31 94 GLY A C 1
ATOM 755 O O . GLY A 1 94 ? -5.084 5.469 12.244 1.00 98.31 94 GLY A O 1
ATOM 756 N N . ILE A 1 95 ? -6.796 4.377 13.216 1.00 98.06 95 ILE A N 1
ATOM 757 C CA . ILE A 1 95 ? -6.702 3.204 12.335 1.00 98.06 95 ILE A CA 1
ATOM 758 C C . ILE A 1 95 ? -7.117 3.578 10.904 1.00 98.06 95 ILE A C 1
ATOM 760 O O . ILE A 1 95 ? -6.401 3.219 9.968 1.00 98.06 95 ILE A O 1
ATOM 764 N N . SER A 1 96 ? -8.203 4.342 10.723 1.00 98.12 96 SER A N 1
ATOM 765 C CA . SER A 1 96 ? -8.615 4.849 9.400 1.00 98.12 96 SER A CA 1
ATOM 766 C C . SER A 1 96 ? -7.511 5.675 8.731 1.00 98.12 96 SER A C 1
ATOM 768 O O . SER A 1 96 ? -7.118 5.388 7.605 1.00 98.12 96 SER A O 1
ATOM 770 N N . SER A 1 97 ? -6.933 6.647 9.440 1.00 98.50 97 SER A N 1
ATOM 771 C CA . SER A 1 97 ? -5.839 7.486 8.929 1.00 98.50 97 SER A CA 1
ATOM 772 C C . SER A 1 97 ? -4.601 6.669 8.543 1.00 98.50 97 SER A C 1
ATOM 774 O O . SER A 1 97 ? -3.916 6.972 7.561 1.00 98.50 97 SER A O 1
ATOM 776 N N . SER A 1 98 ? -4.322 5.595 9.286 1.00 98.38 98 SER A N 1
ATOM 777 C CA . SER A 1 98 ? -3.238 4.662 8.966 1.00 98.38 98 SER A CA 1
ATOM 778 C C . SER A 1 98 ? -3.514 3.883 7.675 1.00 98.38 98 SER A C 1
ATOM 780 O O . SER A 1 98 ? -2.611 3.728 6.851 1.00 98.38 98 SER A O 1
ATOM 782 N N . GLN A 1 99 ? -4.756 3.429 7.454 1.00 98.50 99 GLN A N 1
ATOM 783 C CA . GLN A 1 99 ? -5.156 2.795 6.189 1.00 98.50 99 GLN A CA 1
ATOM 784 C C . GLN A 1 99 ? -4.982 3.757 5.007 1.00 98.50 99 GLN A C 1
ATOM 786 O O . GLN A 1 99 ? -4.444 3.367 3.968 1.00 98.50 99 GLN A O 1
ATOM 791 N N . GLU A 1 100 ? -5.334 5.026 5.194 1.00 98.50 100 GLU A N 1
ATOM 792 C CA . GLU A 1 100 ? -5.231 6.063 4.166 1.00 98.50 100 GLU A CA 1
ATOM 793 C C . GLU A 1 100 ? -3.785 6.419 3.824 1.00 98.50 100 GLU A C 1
ATOM 795 O O . GLU A 1 100 ? -3.440 6.601 2.651 1.00 98.50 100 GLU A O 1
ATOM 800 N N . SER A 1 101 ? -2.905 6.411 4.824 1.00 98.62 101 SER A N 1
ATOM 801 C CA . SER A 1 101 ? -1.460 6.541 4.618 1.00 98.62 101 SER A CA 1
ATOM 802 C C . SER A 1 101 ? -0.901 5.374 3.798 1.00 98.62 101 SER A C 1
ATOM 804 O O . SER A 1 101 ? -0.144 5.585 2.845 1.00 98.62 101 SER A O 1
ATOM 806 N N . VAL A 1 102 ? -1.320 4.139 4.098 1.00 98.69 102 VAL A N 1
ATOM 807 C CA . VAL A 1 102 ? -0.932 2.952 3.315 1.00 98.69 102 VAL A CA 1
ATOM 808 C C . VAL A 1 102 ? -1.452 3.047 1.878 1.00 98.69 102 VAL A C 1
ATOM 810 O O . VAL A 1 102 ? -0.683 2.841 0.938 1.00 98.69 102 VAL A O 1
ATOM 813 N N . ASN A 1 103 ? -2.722 3.416 1.686 1.00 98.56 103 ASN A N 1
ATOM 814 C CA . ASN A 1 103 ? -3.324 3.613 0.364 1.00 98.56 103 ASN A CA 1
ATOM 815 C C . ASN A 1 103 ? -2.570 4.676 -0.448 1.00 98.56 103 ASN A C 1
ATOM 817 O O . ASN A 1 103 ? -2.260 4.464 -1.623 1.00 98.56 103 ASN A O 1
ATOM 821 N N . SER A 1 104 ? -2.212 5.793 0.183 1.00 98.69 104 SER A N 1
ATOM 822 C CA . SER A 1 104 ? -1.437 6.863 -0.449 1.00 98.69 104 SER A CA 1
ATOM 823 C C . SER A 1 104 ? -0.054 6.379 -0.881 1.00 98.69 104 SER A C 1
ATOM 825 O O . SER A 1 104 ? 0.387 6.670 -1.996 1.00 98.69 104 SER A O 1
ATOM 827 N N . LYS A 1 105 ? 0.614 5.564 -0.053 1.00 98.69 105 LYS A N 1
ATOM 828 C CA . LYS A 1 105 ? 1.919 5.000 -0.411 1.00 98.69 105 LYS A CA 1
ATOM 829 C C . LYS A 1 105 ? 1.826 3.994 -1.559 1.00 98.69 105 LYS A C 1
ATOM 831 O O . LYS A 1 105 ? 2.686 4.027 -2.437 1.00 98.69 105 LYS A O 1
ATOM 836 N N . ILE A 1 106 ? 0.782 3.161 -1.596 1.00 98.69 106 ILE A N 1
ATOM 837 C CA . ILE A 1 106 ? 0.512 2.256 -2.726 1.00 98.69 106 ILE A CA 1
ATOM 838 C C . ILE A 1 106 ? 0.358 3.060 -4.022 1.00 98.69 106 ILE A C 1
ATOM 840 O O . ILE A 1 106 ? 1.051 2.771 -4.992 1.00 98.69 106 ILE A O 1
ATOM 844 N N . ARG A 1 107 ? -0.479 4.108 -4.030 1.00 98.69 107 ARG A N 1
ATOM 845 C CA . ARG A 1 107 ? -0.676 4.974 -5.212 1.00 98.69 107 ARG A CA 1
ATOM 846 C C . ARG A 1 107 ? 0.622 5.647 -5.660 1.00 98.69 107 ARG A C 1
ATOM 848 O O . ARG A 1 107 ? 0.881 5.757 -6.852 1.00 98.69 107 ARG A O 1
ATOM 855 N N . SER A 1 108 ? 1.453 6.092 -4.716 1.00 98.69 108 SER A N 1
ATOM 856 C CA . SER A 1 108 ? 2.771 6.652 -5.031 1.00 98.69 108 SER A CA 1
ATOM 857 C C . SER A 1 108 ? 3.665 5.642 -5.743 1.00 98.69 108 SER A C 1
ATOM 859 O O . SER A 1 108 ? 4.214 5.962 -6.789 1.00 98.69 108 SER A O 1
ATOM 861 N N . ILE A 1 109 ? 3.777 4.427 -5.204 1.00 98.69 109 ILE A N 1
ATOM 862 C CA . ILE A 1 109 ? 4.626 3.383 -5.787 1.00 98.69 109 ILE A CA 1
ATOM 863 C C . ILE A 1 109 ? 4.070 2.922 -7.138 1.00 98.69 109 ILE A C 1
ATOM 865 O O . ILE A 1 109 ? 4.846 2.658 -8.046 1.00 98.69 109 ILE A O 1
ATOM 869 N N . GLN A 1 110 ? 2.746 2.887 -7.309 1.00 98.56 110 GLN A N 1
ATOM 870 C CA . GLN A 1 110 ? 2.134 2.573 -8.600 1.00 98.56 110 GLN A CA 1
ATOM 871 C C . GLN A 1 110 ? 2.572 3.566 -9.686 1.00 98.56 110 GLN A C 1
ATOM 873 O O . GLN A 1 110 ? 2.989 3.146 -10.758 1.00 98.56 110 GLN A O 1
ATOM 878 N N . ARG A 1 111 ? 2.602 4.870 -9.378 1.00 98.75 111 ARG A N 1
ATOM 879 C CA . ARG A 1 111 ? 3.121 5.888 -10.309 1.00 98.75 111 ARG A CA 1
ATOM 880 C C . ARG A 1 111 ? 4.601 5.677 -10.648 1.00 98.75 111 ARG A C 1
ATOM 882 O O . ARG A 1 111 ? 5.011 5.905 -11.783 1.00 98.75 111 ARG A O 1
ATOM 889 N N . GLU A 1 112 ? 5.406 5.232 -9.682 1.00 98.50 112 GLU A N 1
ATOM 890 C CA . GLU A 1 112 ? 6.810 4.875 -9.932 1.00 98.50 112 GLU A CA 1
ATOM 891 C C . GLU A 1 112 ? 6.920 3.654 -10.859 1.00 98.50 112 GLU A C 1
ATOM 893 O O . GLU A 1 112 ? 7.719 3.669 -11.795 1.00 98.50 112 GLU A O 1
ATOM 898 N N . VAL A 1 113 ? 6.091 2.625 -10.650 1.00 98.56 113 VAL A N 1
ATOM 899 C CA . VAL A 1 113 ? 6.006 1.447 -11.530 1.00 98.56 113 VAL A CA 1
ATOM 900 C C . VAL A 1 113 ? 5.646 1.859 -12.954 1.00 98.56 113 VAL A C 1
ATOM 902 O O . VAL A 1 113 ? 6.319 1.435 -13.891 1.00 98.56 113 VAL A O 1
ATOM 905 N N . ASP A 1 114 ? 4.650 2.726 -13.124 1.00 98.44 114 ASP A N 1
ATOM 906 C CA . ASP A 1 114 ? 4.216 3.198 -14.441 1.00 98.44 114 ASP A CA 1
ATOM 907 C C . ASP A 1 114 ? 5.343 3.968 -15.156 1.00 98.44 114 ASP A C 1
ATOM 909 O O . ASP A 1 114 ? 5.617 3.733 -16.335 1.00 98.44 114 ASP A O 1
ATOM 913 N N . SER A 1 115 ? 6.081 4.811 -14.423 1.00 98.44 115 SER A N 1
ATOM 914 C CA . SER A 1 115 ? 7.266 5.512 -14.939 1.00 98.44 115 SER A CA 1
ATOM 915 C C . SER A 1 115 ? 8.368 4.547 -15.395 1.00 98.44 115 SER A C 1
ATOM 917 O O . SER A 1 115 ? 8.936 4.710 -16.478 1.00 98.44 115 SER A O 1
ATOM 919 N N . TYR A 1 116 ? 8.672 3.509 -14.609 1.00 98.50 116 TYR A N 1
ATOM 920 C CA . TYR A 1 116 ? 9.656 2.503 -15.014 1.00 98.50 116 TYR A CA 1
ATOM 921 C C . TYR A 1 116 ? 9.171 1.645 -16.183 1.00 98.50 116 TYR A C 1
ATOM 923 O O . TYR A 1 116 ? 9.976 1.321 -17.053 1.00 98.50 116 TYR A O 1
ATOM 931 N N . ASN A 1 117 ? 7.880 1.324 -16.258 1.00 98.38 117 ASN A N 1
ATOM 932 C CA . ASN A 1 117 ? 7.306 0.604 -17.394 1.00 98.38 117 ASN A CA 1
ATOM 933 C C . ASN A 1 117 ? 7.432 1.405 -18.696 1.00 98.38 117 ASN A C 1
ATOM 935 O O . ASN A 1 117 ? 7.789 0.834 -19.727 1.00 98.38 117 ASN A O 1
ATOM 939 N N . TYR A 1 118 ? 7.235 2.726 -18.643 1.00 98.44 118 TYR A N 1
ATOM 940 C CA . TYR A 1 118 ? 7.508 3.603 -19.783 1.00 98.44 118 TYR A CA 1
ATOM 941 C C . TYR A 1 118 ? 8.977 3.514 -20.226 1.00 98.44 118 TYR A C 1
ATOM 943 O O . TYR A 1 118 ? 9.257 3.287 -21.403 1.00 98.44 118 TYR A O 1
ATOM 951 N N . LYS A 1 119 ? 9.929 3.601 -19.285 1.00 98.44 119 LYS A N 1
ATOM 952 C CA . LYS A 1 119 ? 11.367 3.461 -19.588 1.00 98.44 119 LYS A CA 1
ATOM 953 C C . LYS A 1 119 ? 11.703 2.087 -20.173 1.00 98.44 119 LYS A C 1
ATOM 955 O O . LYS A 1 119 ? 12.477 1.991 -21.120 1.00 98.44 119 LYS A O 1
ATOM 960 N N . VAL A 1 120 ? 11.106 1.023 -19.638 1.00 98.38 120 VAL A N 1
ATOM 961 C CA . VAL A 1 120 ? 11.239 -0.346 -20.156 1.00 98.38 120 VAL A CA 1
ATOM 962 C C . VAL A 1 120 ? 10.781 -0.425 -21.613 1.00 98.38 120 VAL A C 1
ATOM 964 O O . VAL A 1 120 ? 11.494 -1.003 -22.431 1.00 98.38 120 VAL A O 1
ATOM 967 N N . SER A 1 121 ? 9.628 0.161 -21.949 1.00 98.31 121 SER A N 1
ATOM 968 C CA . SER A 1 121 ? 9.141 0.209 -23.333 1.00 98.31 121 SER A CA 1
ATOM 969 C C . SER A 1 121 ? 10.115 0.967 -24.231 1.00 98.31 121 SER A C 1
ATOM 971 O O . SER A 1 121 ? 10.584 0.422 -25.225 1.00 98.31 121 SER A O 1
ATOM 973 N N . TYR A 1 122 ? 10.509 2.172 -23.817 1.00 98.44 122 TYR A N 1
ATOM 974 C CA . TYR A 1 122 ? 11.435 3.013 -24.569 1.00 98.44 122 TYR A CA 1
ATOM 975 C C . TYR A 1 122 ? 12.749 2.289 -24.901 1.00 98.44 122 TYR A C 1
ATOM 977 O O . TYR A 1 122 ? 13.188 2.275 -26.050 1.00 98.44 122 TYR A O 1
ATOM 985 N N . HIS A 1 123 ? 13.374 1.634 -23.918 1.00 98.31 123 HIS A N 1
ATOM 986 C CA . HIS A 1 123 ? 14.634 0.930 -24.158 1.00 98.31 123 HIS A CA 1
ATOM 987 C C . HIS A 1 123 ? 14.465 -0.334 -25.010 1.00 98.31 123 HIS A C 1
ATOM 989 O O . HIS A 1 123 ? 15.361 -0.642 -25.795 1.00 98.31 123 HIS A O 1
ATOM 995 N N . ARG A 1 124 ? 13.319 -1.026 -24.946 1.00 98.19 124 ARG A N 1
ATOM 996 C CA . ARG A 1 124 ? 13.005 -2.125 -25.883 1.00 98.19 124 ARG A CA 1
ATOM 997 C C . ARG A 1 124 ? 12.910 -1.635 -27.325 1.00 98.19 124 ARG A C 1
ATOM 999 O O . ARG A 1 124 ? 13.461 -2.275 -28.225 1.00 98.19 124 ARG A O 1
ATOM 1006 N N . ASP A 1 125 ? 12.275 -0.489 -27.541 1.00 98.50 125 ASP A N 1
ATOM 1007 C CA . ASP A 1 125 ? 12.152 0.103 -28.874 1.00 98.50 125 ASP A CA 1
ATOM 1008 C C . ASP A 1 125 ? 13.521 0.538 -29.411 1.00 98.50 125 ASP A C 1
ATOM 1010 O O . ASP A 1 125 ? 13.839 0.306 -30.581 1.00 98.50 125 ASP A O 1
ATOM 1014 N N . ARG A 1 126 ? 14.380 1.090 -28.542 1.00 98.31 126 ARG A N 1
ATOM 1015 C CA . ARG A 1 126 ? 15.766 1.446 -28.885 1.00 98.31 126 ARG A CA 1
ATOM 1016 C C . ARG A 1 126 ? 16.612 0.228 -29.242 1.00 98.31 126 ARG A C 1
ATOM 1018 O O . ARG A 1 126 ? 17.310 0.282 -30.250 1.00 98.31 126 ARG A O 1
ATOM 1025 N N . ILE A 1 127 ? 16.526 -0.867 -28.482 1.00 98.25 127 ILE A N 1
ATOM 1026 C CA . ILE A 1 127 ? 17.199 -2.134 -28.825 1.00 98.25 127 ILE A CA 1
ATOM 1027 C C . ILE A 1 127 ? 16.746 -2.602 -30.209 1.00 98.25 127 ILE A C 1
ATOM 1029 O O . ILE A 1 127 ? 17.580 -2.852 -31.074 1.00 98.25 127 ILE A O 1
ATOM 1033 N N . SER A 1 128 ? 15.434 -2.631 -30.447 1.00 98.06 128 SER A N 1
ATOM 1034 C CA . SER A 1 128 ? 14.862 -3.063 -31.727 1.00 98.06 128 SER A CA 1
ATOM 1035 C C . SER A 1 128 ? 15.326 -2.186 -32.894 1.00 98.06 128 SER A C 1
ATOM 1037 O O . SER A 1 128 ? 15.620 -2.683 -33.980 1.00 98.06 128 SER A O 1
ATOM 1039 N N . TYR A 1 129 ? 15.411 -0.869 -32.685 1.00 97.81 129 TYR A N 1
ATOM 1040 C CA . TYR A 1 129 ? 15.955 0.068 -33.665 1.00 97.81 129 TYR A CA 1
ATOM 1041 C C . TYR A 1 129 ? 17.422 -0.232 -33.980 1.00 97.81 129 TYR A C 1
ATOM 1043 O O . TYR A 1 129 ? 17.771 -0.384 -35.151 1.00 97.81 129 TYR A O 1
ATOM 1051 N N . TRP A 1 130 ? 18.266 -0.375 -32.958 1.00 97.12 130 TRP A N 1
ATOM 1052 C CA . TRP A 1 130 ? 19.690 -0.632 -33.152 1.00 97.12 130 TRP A CA 1
ATOM 1053 C C . TRP A 1 130 ? 19.971 -1.993 -33.783 1.00 97.12 130 TRP A C 1
ATOM 1055 O O . TRP A 1 130 ? 20.832 -2.094 -34.650 1.00 97.12 130 TRP A O 1
ATOM 1065 N N . GLN A 1 131 ? 19.187 -3.015 -33.442 1.00 96.00 131 GLN A N 1
ATOM 1066 C CA . GLN A 1 131 ? 19.249 -4.319 -34.101 1.00 96.00 131 GLN A CA 1
ATOM 1067 C C . GLN A 1 131 ? 18.938 -4.228 -35.600 1.00 96.00 131 GLN A C 1
ATOM 1069 O O . GLN A 1 131 ? 19.554 -4.939 -36.388 1.00 96.00 131 GLN A O 1
ATOM 1074 N N . ARG A 1 132 ? 18.018 -3.345 -36.019 1.00 95.88 132 ARG A N 1
ATOM 1075 C CA . ARG A 1 132 ? 17.779 -3.083 -37.448 1.00 95.88 132 ARG A CA 1
ATOM 1076 C C . ARG A 1 132 ? 18.956 -2.365 -38.097 1.00 95.88 132 ARG A C 1
ATOM 1078 O O . ARG A 1 132 ? 19.341 -2.747 -39.190 1.00 95.88 132 ARG A O 1
ATOM 1085 N N . GLN A 1 133 ? 19.524 -1.355 -37.436 1.00 94.62 133 GLN A N 1
ATOM 1086 C CA . GLN A 1 133 ? 20.687 -0.627 -37.961 1.00 94.62 133 GLN A CA 1
ATOM 1087 C C . GLN A 1 133 ? 21.906 -1.537 -38.135 1.00 94.62 133 GLN A C 1
ATOM 1089 O O . GLN A 1 133 ? 22.615 -1.402 -39.122 1.00 94.62 133 GLN A O 1
ATOM 1094 N N . LEU A 1 134 ? 22.116 -2.487 -37.218 1.00 93.25 134 LEU A N 1
ATOM 1095 C CA . LEU A 1 134 ? 23.226 -3.435 -37.301 1.00 93.25 134 LEU A CA 1
ATOM 1096 C C . LEU A 1 134 ? 23.166 -4.285 -38.576 1.00 93.25 134 LEU A C 1
ATOM 1098 O O . LEU A 1 134 ? 24.197 -4.526 -39.184 1.00 93.25 134 LEU A O 1
ATOM 1102 N N . ARG A 1 135 ? 21.961 -4.682 -39.009 1.00 90.19 135 ARG A N 1
ATOM 1103 C CA . ARG A 1 135 ? 21.774 -5.471 -40.239 1.00 90.19 135 ARG A CA 1
ATOM 1104 C C . ARG A 1 135 ? 22.271 -4.738 -41.482 1.00 90.19 135 ARG A C 1
ATOM 1106 O O . ARG A 1 135 ? 22.895 -5.362 -42.313 1.00 90.19 135 ARG A O 1
ATOM 1113 N N . TYR A 1 136 ? 22.030 -3.430 -41.568 1.00 89.00 136 TYR A N 1
ATOM 1114 C CA . TYR A 1 136 ? 22.472 -2.605 -42.698 1.00 89.00 136 TYR A CA 1
ATOM 1115 C C . TYR A 1 136 ? 23.942 -2.172 -42.614 1.00 89.00 136 TYR A C 1
ATOM 1117 O O . TYR A 1 136 ? 24.439 -1.555 -43.546 1.00 89.00 136 TYR A O 1
ATOM 1125 N N . ALA A 1 137 ? 24.605 -2.393 -41.476 1.00 82.19 137 ALA A N 1
ATOM 1126 C CA . ALA A 1 137 ? 26.003 -2.022 -41.261 1.00 82.19 137 ALA A CA 1
ATOM 1127 C C . ALA A 1 137 ? 26.970 -3.204 -41.444 1.00 82.19 137 ALA A C 1
ATOM 1129 O O . ALA A 1 137 ? 28.176 -2.986 -41.524 1.00 82.19 137 ALA A O 1
ATOM 1130 N N . ASP A 1 138 ? 26.439 -4.431 -41.453 1.00 65.44 138 ASP A N 1
ATOM 1131 C CA . ASP A 1 138 ? 27.181 -5.668 -41.703 1.00 65.44 138 ASP A CA 1
ATOM 1132 C C . ASP A 1 138 ? 27.051 -6.139 -43.186 1.00 65.44 138 ASP A C 1
ATOM 1134 O O . ASP A 1 138 ? 27.655 -7.155 -43.531 1.00 65.44 138 ASP A O 1
ATOM 1138 N N . ASP A 1 139 ? 26.315 -5.396 -44.036 1.00 54.56 139 ASP A N 1
ATOM 1139 C CA . ASP A 1 139 ? 26.257 -5.503 -45.517 1.00 54.56 139 ASP A CA 1
ATOM 1140 C C . ASP A 1 139 ? 27.258 -4.532 -46.181 1.00 54.56 139 ASP A C 1
ATOM 1142 O O . ASP A 1 139 ? 27.889 -4.919 -47.194 1.00 54.56 139 ASP A O 1
#

Sequence (139 aa):
MTSAEIRENIRYNENLLYSYQNSVRQLNSKIQQLQRLRSKLQSLQGQFQGRQSTRKSKLSNISSNKLNIKMAKTYISGMNSLLNGSEYASAYNGISSSQESVNSKIRSIQREVDSYNYKVSYHRDRISYWQRQLRYADD